Protein AF-A0A7V4ZN09-F1 (afdb_monomer_lite)

Sequence (63 aa):
MNWKSFIIGMLIGLFIGLALFYEFGERYEVRGTAPIIIKMDKWTGKTWLLNIKTWDWVELKSH

Secondary structure (DSSP, 8-state):
--HHHHHHHHHHHHHHHHHHHHHHHTSEEEEEETTEEEEEETTT--EEEEETTTTEEEEE---

pLDDT: mean 85.75, std 8.47, range [54.69, 97.12]

Structure (mmCIF, N/CA/C/O backbone):
data_AF-A0A7V4ZN09-F1
#
_entry.id   AF-A0A7V4ZN09-F1
#
loop_
_atom_site.group_PDB
_atom_site.id
_atom_site.type_symbol
_atom_site.label_atom_id
_atom_site.label_alt_id
_atom_site.label_comp_id
_atom_site.label_asym_id
_atom_site.label_entity_id
_atom_site.label_seq_id
_atom_site.pdbx_PDB_ins_code
_atom_site.Cartn_x
_atom_site.Cartn_y
_atom_site.Cartn_z
_atom_site.occupancy
_atom_site.B_iso_or_equiv
_atom_site.auth_seq_id
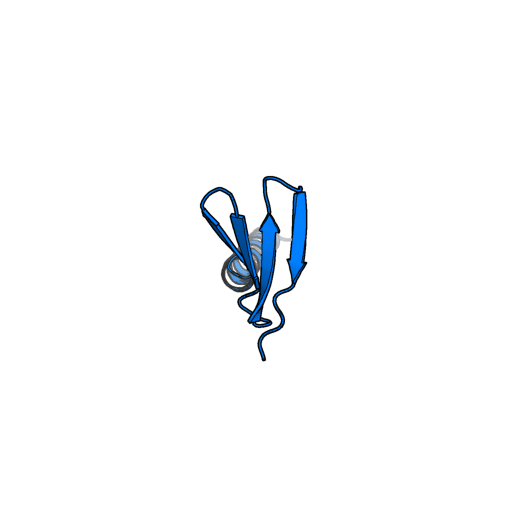_atom_site.auth_comp_id
_atom_site.auth_asym_id
_atom_site.auth_atom_id
_atom_site.pdbx_PDB_model_num
ATOM 1 N N . MET A 1 1 ? -22.445 21.474 23.451 1.00 63.22 1 MET A N 1
ATOM 2 C CA . MET A 1 1 ? -21.695 20.248 23.100 1.00 63.22 1 MET A CA 1
ATOM 3 C C . MET A 1 1 ? -20.611 20.062 24.145 1.00 63.22 1 MET A C 1
ATOM 5 O O . MET A 1 1 ? -19.857 20.996 24.382 1.00 63.22 1 MET A O 1
ATOM 9 N N . ASN A 1 2 ? -20.589 18.927 24.839 1.00 84.88 2 ASN A N 1
ATOM 10 C CA . ASN A 1 2 ? -19.724 18.755 26.006 1.00 84.88 2 ASN A CA 1
ATOM 11 C C . ASN A 1 2 ? -18.314 18.371 25.545 1.00 84.88 2 ASN A C 1
ATOM 13 O O . ASN A 1 2 ? -18.167 17.494 24.699 1.00 84.88 2 ASN A O 1
ATOM 17 N N . TRP A 1 3 ? -17.280 18.989 26.120 1.00 90.25 3 TRP A N 1
ATOM 18 C CA . TRP A 1 3 ? -15.865 18.738 25.795 1.00 90.25 3 TRP A CA 1
ATOM 19 C C . TRP A 1 3 ? -15.492 17.242 25.792 1.00 90.25 3 TRP A C 1
ATOM 21 O O . TRP A 1 3 ? -14.742 16.770 24.943 1.00 90.25 3 TRP A O 1
ATOM 31 N N . LYS A 1 4 ? -16.116 16.462 26.682 1.00 91.69 4 LYS A N 1
ATOM 32 C CA . LYS A 1 4 ? -15.973 15.000 26.747 1.00 91.69 4 LYS A CA 1
ATOM 33 C C . LYS A 1 4 ? -16.401 14.301 25.450 1.00 91.69 4 LYS A C 1
ATOM 35 O O . LYS A 1 4 ? -15.707 13.406 24.986 1.00 91.69 4 LYS A O 1
ATOM 40 N N . SER A 1 5 ? -17.509 14.726 24.843 1.00 91.69 5 SER A N 1
ATOM 41 C CA . SER A 1 5 ? -18.007 14.159 23.584 1.00 91.69 5 SER A CA 1
ATOM 42 C C . SER A 1 5 ? -17.070 14.459 22.413 1.00 91.69 5 SER A C 1
ATOM 44 O O . SER A 1 5 ? -16.908 13.618 21.536 1.00 91.69 5 SER A O 1
ATOM 46 N N . PHE A 1 6 ? -16.416 15.625 22.423 1.00 93.44 6 PHE A N 1
ATOM 47 C CA . PHE A 1 6 ? -15.426 15.990 21.408 1.00 93.44 6 PHE A CA 1
ATOM 48 C C . PHE A 1 6 ? -14.185 15.086 21.475 1.00 93.44 6 PHE A C 1
ATOM 50 O O . PHE A 1 6 ? -13.782 14.522 20.461 1.00 93.44 6 PHE A O 1
ATOM 57 N N . ILE A 1 7 ? -13.639 14.871 22.679 1.00 95.62 7 ILE A N 1
ATOM 58 C CA . ILE A 1 7 ? -12.489 13.974 22.887 1.00 95.62 7 ILE A CA 1
ATOM 59 C C . ILE A 1 7 ? -12.823 12.540 22.463 1.00 95.62 7 ILE A C 1
ATOM 61 O O . ILE A 1 7 ? -12.039 11.909 21.759 1.00 95.62 7 ILE A O 1
ATOM 65 N N . ILE A 1 8 ? -13.995 12.030 22.853 1.00 95.44 8 ILE A N 1
ATOM 66 C CA . ILE A 1 8 ? -14.423 10.672 22.486 1.00 95.44 8 ILE A CA 1
ATOM 67 C C . ILE A 1 8 ? -14.535 10.535 20.962 1.00 95.44 8 ILE A C 1
ATOM 69 O O . ILE A 1 8 ? -14.036 9.561 20.404 1.00 95.44 8 ILE A O 1
ATOM 73 N N . GLY A 1 9 ? -15.121 11.523 20.278 1.00 95.44 9 GLY A N 1
ATOM 74 C CA . GLY A 1 9 ? -15.206 11.526 18.816 1.00 95.44 9 GLY A CA 1
ATOM 75 C C . GLY A 1 9 ? -13.832 11.510 18.140 1.00 95.44 9 GLY A C 1
ATOM 76 O O . GLY A 1 9 ? -13.620 10.749 17.198 1.00 95.44 9 GLY A O 1
ATOM 77 N N . MET A 1 10 ? -12.878 12.288 18.659 1.00 96.19 10 MET A N 1
ATOM 78 C CA . MET A 1 10 ? -11.506 12.315 18.145 1.00 96.19 10 MET A CA 1
ATOM 79 C C . MET A 1 10 ? -10.800 10.963 18.317 1.00 96.19 10 MET A C 1
ATOM 81 O O . MET A 1 10 ? -10.155 10.486 17.384 1.00 96.19 10 MET A O 1
ATOM 85 N N . LEU A 1 11 ? -10.953 10.321 19.479 1.00 97.12 11 LEU A N 1
ATOM 86 C CA . LEU A 1 11 ? -10.369 9.003 19.742 1.00 97.12 11 LEU A CA 1
ATOM 87 C C . LEU A 1 11 ? -10.962 7.923 18.832 1.00 97.12 11 LEU A C 1
ATOM 89 O O . LEU A 1 11 ? -10.212 7.115 18.290 1.00 97.12 11 LEU A O 1
ATOM 93 N N . ILE A 1 12 ? -12.281 7.934 18.618 1.00 96.81 12 ILE A N 1
ATOM 94 C CA . ILE A 1 12 ? -12.947 7.000 17.698 1.00 96.81 12 ILE A CA 1
ATOM 95 C C . ILE A 1 12 ? -12.422 7.195 16.271 1.00 96.81 12 ILE A C 1
ATOM 97 O O . ILE A 1 12 ? -12.061 6.219 15.615 1.00 96.81 12 ILE A O 1
ATOM 101 N N . GLY A 1 13 ? -12.326 8.443 15.804 1.00 96.81 13 GLY A N 1
ATOM 102 C CA . GLY A 1 13 ? -11.796 8.749 14.474 1.00 96.81 13 GLY A CA 1
ATOM 103 C C . GLY A 1 13 ? -10.352 8.277 14.294 1.00 96.81 13 GLY A C 1
ATOM 104 O O . GLY A 1 13 ? -10.031 7.655 13.282 1.00 96.81 13 GLY A O 1
ATOM 105 N N . LEU A 1 14 ? -9.501 8.503 15.299 1.00 97.00 14 LEU A N 1
ATOM 106 C CA . LEU A 1 14 ? -8.119 8.023 15.295 1.00 97.00 14 LEU A CA 1
ATOM 107 C C . LEU A 1 14 ? -8.057 6.492 15.223 1.00 97.00 14 LEU A C 1
ATOM 109 O O . LEU A 1 14 ? -7.294 5.945 14.430 1.00 97.00 14 LEU A O 1
ATOM 113 N N . PHE A 1 15 ? -8.875 5.801 16.018 1.00 96.81 15 PHE A N 1
ATOM 114 C CA . PHE A 1 15 ? -8.878 4.341 16.074 1.00 96.81 15 PHE A CA 1
ATOM 115 C C . PHE A 1 15 ? -9.338 3.716 14.752 1.00 96.81 15 PHE A C 1
ATOM 117 O O . PHE A 1 15 ? -8.701 2.793 14.249 1.00 96.81 15 PHE A O 1
ATOM 124 N N . ILE A 1 16 ? -10.399 4.261 14.149 1.00 95.44 16 ILE A N 1
ATOM 125 C CA . ILE A 1 16 ? -10.879 3.831 12.829 1.00 95.44 16 ILE A CA 1
ATOM 126 C C . ILE A 1 16 ? -9.811 4.099 11.763 1.00 95.44 16 ILE A C 1
ATOM 128 O O . ILE A 1 16 ? -9.538 3.228 10.940 1.00 95.44 16 ILE A O 1
ATOM 132 N N . GLY A 1 17 ? -9.174 5.273 11.794 1.00 94.94 17 GLY A N 1
ATOM 133 C CA . GLY A 1 17 ? -8.102 5.619 10.862 1.00 94.94 17 GLY A CA 1
ATOM 134 C C . GLY A 1 17 ? -6.924 4.647 10.935 1.00 94.94 17 GLY A C 1
ATOM 135 O O . GLY A 1 17 ? -6.447 4.192 9.900 1.00 94.94 17 GLY A O 1
ATOM 136 N N . LEU A 1 18 ? -6.498 4.275 12.145 1.00 92.50 18 LEU A N 1
ATOM 137 C CA . LEU A 1 18 ? -5.434 3.290 12.351 1.00 92.50 18 LEU A CA 1
ATOM 138 C C . LEU A 1 18 ? -5.838 1.889 11.882 1.00 92.50 18 LEU A C 1
ATOM 140 O O . LEU A 1 18 ? -5.037 1.223 11.234 1.00 92.50 18 LEU A O 1
ATOM 144 N N . ALA A 1 19 ? -7.070 1.456 12.161 1.00 89.25 19 ALA A N 1
ATOM 145 C CA . ALA A 1 19 ? -7.568 0.156 11.715 1.00 89.25 19 ALA A CA 1
ATOM 146 C C . ALA A 1 19 ? -7.618 0.062 10.181 1.00 89.25 19 ALA A C 1
ATOM 148 O O . ALA A 1 19 ? -7.141 -0.911 9.601 1.00 89.25 19 ALA A O 1
ATOM 149 N N . LEU A 1 20 ? -8.122 1.105 9.514 1.00 88.56 20 LEU A N 1
ATOM 150 C CA . LEU A 1 20 ? -8.119 1.182 8.053 1.00 88.56 20 LEU A CA 1
ATOM 151 C C . LEU A 1 20 ? -6.694 1.263 7.500 1.00 88.56 20 LEU A C 1
ATOM 153 O O . LEU A 1 20 ? -6.380 0.621 6.506 1.00 88.56 20 LEU A O 1
ATOM 157 N N . PHE A 1 21 ? -5.804 2.023 8.133 1.00 86.75 21 PHE A N 1
ATOM 158 C CA . PHE A 1 21 ? -4.416 2.080 7.690 1.00 86.75 21 PHE A CA 1
ATOM 159 C C . PHE A 1 21 ? -3.715 0.725 7.822 1.00 86.75 21 PHE A C 1
ATOM 161 O O . PHE A 1 21 ? -2.964 0.350 6.933 1.00 86.75 21 PHE A O 1
ATOM 168 N N . TYR A 1 22 ? -3.975 -0.029 8.888 1.00 84.56 22 TYR A N 1
ATOM 169 C CA . TYR A 1 22 ? -3.420 -1.369 9.056 1.00 84.56 22 TYR A CA 1
ATOM 170 C C . TYR A 1 22 ? -3.936 -2.337 7.982 1.00 84.56 22 TYR A C 1
ATOM 172 O O . TYR A 1 22 ? -3.143 -3.006 7.327 1.00 84.56 22 TYR A O 1
ATOM 180 N N . GLU A 1 23 ? -5.248 -2.349 7.739 1.00 82.19 23 GLU A N 1
ATOM 181 C CA . GLU A 1 23 ? -5.873 -3.263 6.776 1.00 82.19 23 GLU A CA 1
ATOM 182 C C . GLU A 1 23 ? -5.508 -2.922 5.318 1.00 82.19 23 GLU A C 1
ATOM 184 O O . GLU A 1 23 ? -5.172 -3.791 4.513 1.00 82.19 23 GLU A O 1
ATOM 189 N N . PHE A 1 24 ? -5.555 -1.636 4.960 1.00 79.50 24 PHE A N 1
ATOM 190 C CA . PHE A 1 24 ? -5.378 -1.176 3.580 1.00 79.50 24 PHE A CA 1
ATOM 191 C C . PHE A 1 24 ? -3.952 -0.701 3.269 1.00 79.50 24 PHE A C 1
ATOM 193 O O . PHE A 1 24 ? -3.587 -0.601 2.095 1.00 79.50 24 PHE A O 1
ATOM 200 N N . GLY A 1 25 ? -3.138 -0.394 4.281 1.00 74.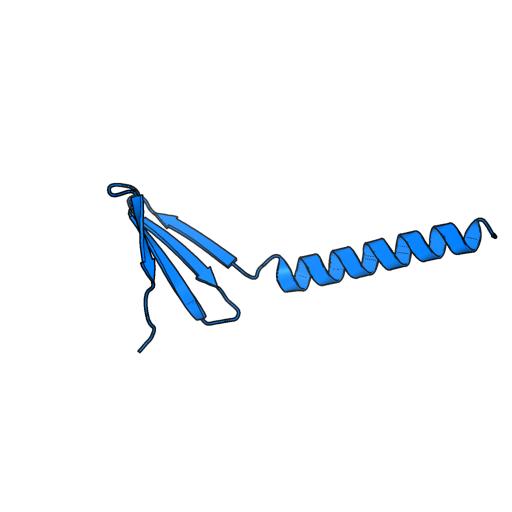00 25 GLY A N 1
ATOM 201 C CA . GLY A 1 25 ? -1.784 0.141 4.105 1.00 74.00 25 GLY A CA 1
ATOM 202 C C . GLY A 1 25 ? -0.835 -0.851 3.441 1.00 74.00 25 GLY A C 1
ATOM 203 O O . GLY A 1 25 ? 0.019 -0.452 2.653 1.00 74.00 25 GLY A O 1
ATOM 204 N N . GLU A 1 26 ? -1.042 -2.149 3.669 1.00 75.12 26 GLU A N 1
ATOM 205 C CA . GLU A 1 26 ? -0.257 -3.219 3.047 1.00 75.12 26 GLU A CA 1
ATOM 206 C C . GLU A 1 26 ? -0.792 -3.698 1.690 1.00 75.12 26 GLU A C 1
ATOM 208 O O . GLU A 1 26 ? -0.281 -4.675 1.136 1.00 75.12 26 GLU A O 1
ATOM 213 N N . ARG A 1 27 ? -1.808 -3.033 1.125 1.00 82.88 27 ARG A N 1
ATOM 214 C CA . ARG A 1 27 ? -2.464 -3.495 -0.106 1.00 82.88 27 ARG A CA 1
ATOM 215 C C . ARG A 1 27 ? -1.489 -3.716 -1.265 1.00 82.88 27 ARG A C 1
ATOM 217 O O . ARG A 1 27 ? -1.658 -4.665 -2.028 1.00 82.88 27 ARG A O 1
ATOM 224 N N . TYR A 1 28 ? -0.488 -2.850 -1.407 1.00 82.25 28 TYR A N 1
ATOM 225 C CA . TYR A 1 28 ? 0.496 -2.952 -2.479 1.00 82.25 28 TYR A CA 1
ATOM 226 C C . TYR A 1 28 ? 1.866 -3.325 -1.937 1.00 82.25 28 TYR A C 1
ATOM 228 O O . TYR A 1 28 ? 2.423 -2.634 -1.088 1.00 82.25 28 TYR A O 1
ATOM 236 N N . GLU A 1 29 ? 2.448 -4.371 -2.503 1.00 81.75 29 GLU A N 1
ATOM 237 C CA . GLU A 1 29 ? 3.841 -4.717 -2.284 1.00 81.75 29 GLU A CA 1
ATOM 238 C C . GLU A 1 29 ? 4.671 -4.217 -3.465 1.00 81.75 29 GLU A C 1
ATOM 240 O O . GLU A 1 29 ? 4.396 -4.562 -4.614 1.00 81.75 29 GLU A O 1
ATOM 245 N N . VAL A 1 30 ? 5.675 -3.381 -3.192 1.00 84.25 30 VAL A N 1
ATOM 246 C CA . VAL A 1 30 ? 6.583 -2.854 -4.215 1.00 84.25 30 VAL A CA 1
ATOM 247 C C . VAL A 1 30 ? 7.983 -3.396 -3.957 1.00 84.25 30 VAL A C 1
ATOM 249 O O . VAL A 1 30 ? 8.606 -3.063 -2.951 1.00 84.25 30 VAL A O 1
ATOM 252 N N . ARG A 1 31 ? 8.492 -4.226 -4.871 1.00 85.44 31 ARG A N 1
ATOM 253 C CA . ARG A 1 31 ? 9.863 -4.751 -4.841 1.00 85.44 31 ARG A CA 1
ATOM 254 C C . ARG A 1 31 ? 10.654 -4.174 -6.008 1.00 85.44 31 ARG A C 1
ATOM 256 O O . ARG A 1 31 ? 10.313 -4.405 -7.162 1.00 85.44 31 ARG A O 1
ATOM 263 N N . GLY A 1 32 ? 11.716 -3.429 -5.719 1.00 80.06 32 GLY A N 1
ATOM 264 C CA . GLY A 1 32 ? 12.640 -2.919 -6.733 1.00 80.06 32 GLY A CA 1
ATOM 265 C C . GLY A 1 32 ? 13.881 -3.801 -6.838 1.00 80.06 32 GLY A C 1
ATOM 266 O O . GLY A 1 32 ? 14.593 -3.987 -5.856 1.00 80.06 32 GLY A O 1
ATOM 267 N N . THR A 1 33 ? 14.177 -4.325 -8.023 1.00 78.25 33 THR A N 1
ATOM 268 C CA . THR A 1 33 ? 15.494 -4.886 -8.355 1.00 78.25 33 THR A CA 1
ATOM 269 C C . THR A 1 33 ? 15.857 -4.370 -9.731 1.00 78.25 33 THR A C 1
ATOM 271 O O . THR A 1 33 ? 15.288 -4.815 -10.723 1.00 78.25 33 THR A O 1
ATOM 274 N N . ALA A 1 34 ? 16.775 -3.401 -9.800 1.00 76.25 34 ALA A N 1
ATOM 275 C CA . ALA A 1 34 ? 17.182 -2.806 -11.069 1.00 76.25 34 ALA A CA 1
ATOM 276 C C . ALA A 1 34 ?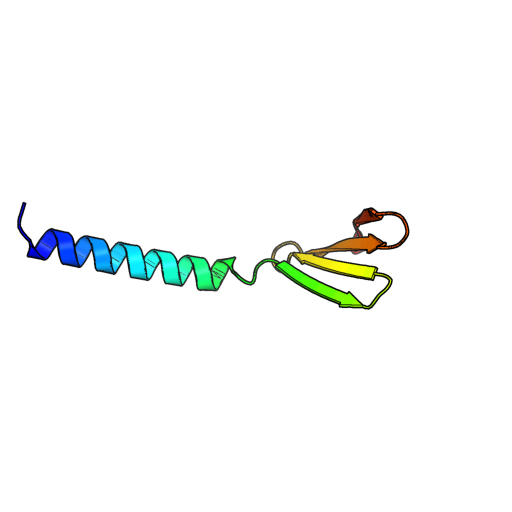 17.555 -3.915 -12.075 1.00 76.25 34 ALA A C 1
ATOM 278 O O . ALA A 1 34 ? 18.348 -4.793 -11.730 1.00 76.25 34 ALA A O 1
ATOM 279 N N . PRO A 1 35 ? 16.987 -3.912 -13.298 1.00 82.50 35 PRO A N 1
ATOM 280 C CA . PRO A 1 35 ? 16.282 -2.813 -13.974 1.00 82.50 35 PRO A CA 1
ATOM 281 C C . PRO A 1 35 ? 14.739 -2.821 -13.863 1.00 82.50 35 PRO A C 1
ATOM 283 O O . PRO A 1 35 ? 14.079 -2.157 -14.660 1.00 82.50 35 PRO A O 1
ATOM 286 N N . ILE A 1 36 ? 14.149 -3.571 -12.932 1.00 87.38 36 ILE A N 1
ATOM 287 C CA . ILE A 1 36 ? 12.705 -3.837 -12.859 1.00 87.38 36 ILE A CA 1
ATOM 288 C C . ILE A 1 36 ? 12.133 -3.424 -11.492 1.00 87.38 36 ILE A C 1
ATOM 290 O O . ILE A 1 36 ? 12.745 -3.646 -10.446 1.00 87.38 36 ILE A O 1
ATOM 294 N N . ILE A 1 37 ? 10.929 -2.850 -11.481 1.00 89.00 37 ILE A N 1
ATOM 295 C CA . IL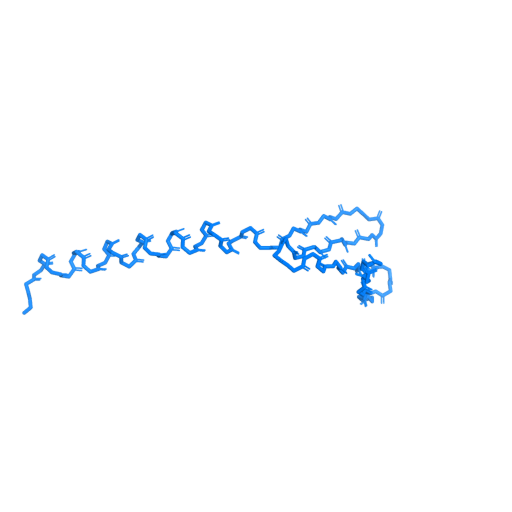E A 1 37 ? 10.129 -2.675 -10.261 1.00 89.00 37 ILE A CA 1
ATOM 296 C C . ILE A 1 37 ? 8.875 -3.529 -10.381 1.00 89.00 37 ILE A C 1
ATOM 298 O O . ILE A 1 37 ? 8.126 -3.412 -11.343 1.00 89.00 37 ILE A O 1
ATOM 302 N N . ILE A 1 38 ? 8.643 -4.384 -9.396 1.00 88.19 38 ILE A N 1
ATOM 303 C CA . ILE A 1 38 ? 7.458 -5.228 -9.296 1.00 88.19 38 ILE A CA 1
ATOM 304 C C . ILE A 1 38 ? 6.499 -4.562 -8.322 1.00 88.19 38 ILE A C 1
ATOM 306 O O . ILE A 1 38 ? 6.871 -4.284 -7.183 1.00 88.19 38 ILE A O 1
ATOM 310 N N . LYS A 1 39 ? 5.269 -4.315 -8.757 1.00 89.25 39 LYS A N 1
ATOM 311 C CA . LYS A 1 39 ? 4.164 -3.874 -7.911 1.00 89.25 39 LYS A CA 1
ATOM 312 C C . LYS A 1 39 ? 3.112 -4.974 -7.900 1.00 89.25 39 LYS A C 1
ATOM 314 O O . LYS A 1 39 ? 2.582 -5.306 -8.952 1.00 89.25 39 LYS A O 1
ATOM 319 N N . MET A 1 40 ? 2.786 -5.515 -6.737 1.00 87.56 40 MET A N 1
ATOM 320 C CA . MET A 1 40 ? 1.758 -6.544 -6.571 1.00 87.56 40 MET A CA 1
ATOM 321 C C . MET A 1 40 ? 0.622 -6.000 -5.707 1.00 87.56 40 MET A C 1
ATOM 323 O O . MET A 1 40 ? 0.877 -5.450 -4.638 1.00 87.56 40 MET A O 1
ATOM 327 N N . ASP A 1 41 ? -0.622 -6.132 -6.162 1.00 87.88 41 ASP A N 1
ATOM 328 C CA . ASP A 1 41 ? -1.809 -5.913 -5.329 1.00 87.88 41 ASP A CA 1
ATOM 329 C C . ASP A 1 41 ? -2.130 -7.221 -4.598 1.00 87.88 41 ASP A C 1
ATOM 331 O O . ASP A 1 41 ? -2.598 -8.184 -5.212 1.00 87.88 41 ASP A O 1
ATOM 335 N N . LYS A 1 42 ? -1.876 -7.258 -3.283 1.00 82.31 42 LYS A N 1
ATOM 336 C CA . LYS A 1 42 ? -2.088 -8.448 -2.443 1.00 82.31 42 LYS A CA 1
ATOM 337 C C . LYS A 1 42 ? -3.555 -8.890 -2.413 1.00 82.31 42 LYS A C 1
ATOM 339 O O . LYS A 1 42 ? -3.830 -10.041 -2.098 1.00 82.31 42 LYS A O 1
ATOM 344 N N . TRP A 1 43 ? -4.495 -7.993 -2.720 1.00 84.31 43 TRP A N 1
ATOM 345 C CA . TRP A 1 43 ? -5.930 -8.269 -2.620 1.00 84.31 43 TRP A CA 1
ATOM 346 C C . TRP A 1 43 ? -6.490 -8.906 -3.885 1.00 84.31 43 TRP A C 1
ATOM 348 O O . TRP A 1 43 ? -7.361 -9.768 -3.818 1.00 84.31 43 TRP A O 1
ATOM 358 N N . THR A 1 44 ? -6.015 -8.457 -5.047 1.00 84.06 44 THR A N 1
ATOM 359 C CA . THR A 1 44 ? -6.506 -8.934 -6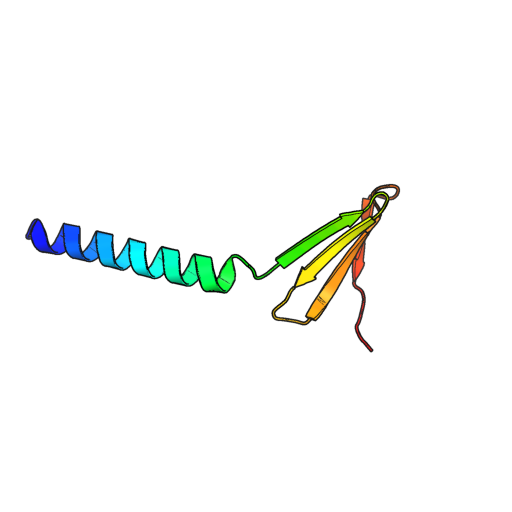.348 1.00 84.06 44 THR A CA 1
ATOM 360 C C . THR A 1 44 ? -5.575 -9.951 -7.000 1.00 84.06 44 THR A C 1
ATOM 362 O O . THR A 1 44 ? -5.949 -10.552 -8.003 1.00 84.06 44 THR A O 1
ATOM 365 N N . GLY A 1 45 ? -4.357 -10.122 -6.473 1.00 82.75 45 GLY A N 1
ATOM 366 C CA . GLY A 1 45 ? -3.306 -10.952 -7.069 1.00 82.75 45 GLY A CA 1
ATOM 367 C C . GLY A 1 45 ? -2.693 -10.350 -8.338 1.00 82.75 45 GLY A C 1
ATOM 368 O O . GLY A 1 45 ? -1.780 -10.928 -8.927 1.00 82.75 45 GLY A O 1
ATOM 369 N N . LYS A 1 46 ? -3.170 -9.177 -8.773 1.00 85.56 46 LYS A N 1
ATOM 370 C CA . LYS A 1 46 ? -2.661 -8.502 -9.964 1.00 85.56 46 LYS A CA 1
ATOM 371 C C . LYS A 1 46 ? -1.245 -8.013 -9.725 1.00 85.56 46 LYS A C 1
ATOM 373 O O . LYS A 1 46 ? -0.946 -7.397 -8.700 1.00 85.56 46 LYS A O 1
ATOM 378 N N . THR A 1 47 ? -0.389 -8.256 -10.706 1.00 88.38 47 THR A N 1
ATOM 379 C CA . THR A 1 47 ? 1.013 -7.861 -10.643 1.00 88.38 47 THR A CA 1
ATOM 380 C C . THR A 1 47 ? 1.352 -6.992 -11.842 1.00 88.38 47 THR A C 1
ATOM 382 O O . THR A 1 47 ? 1.008 -7.317 -12.972 1.00 88.38 47 THR A O 1
ATOM 385 N N . TRP A 1 48 ? 2.044 -5.886 -11.603 1.00 90.00 48 TRP A N 1
ATOM 386 C CA . TRP A 1 48 ? 2.582 -5.007 -12.630 1.00 90.00 48 TRP A CA 1
ATOM 387 C C . TRP A 1 48 ? 4.103 -4.986 -12.536 1.00 90.00 48 TRP A C 1
ATOM 389 O O . TRP A 1 48 ? 4.673 -4.911 -11.447 1.00 90.00 48 TRP A O 1
ATOM 399 N N . LEU A 1 49 ? 4.758 -5.017 -13.687 1.00 90.19 49 LEU A N 1
ATOM 400 C CA . LEU A 1 49 ? 6.194 -4.824 -13.825 1.00 90.19 49 LEU A CA 1
ATOM 401 C C . LEU A 1 49 ? 6.452 -3.477 -14.487 1.00 90.19 49 LEU A C 1
ATOM 403 O O . LEU A 1 49 ? 5.974 -3.246 -15.590 1.00 90.19 49 LEU A O 1
ATOM 407 N N . LEU A 1 50 ? 7.232 -2.614 -13.846 1.00 88.69 50 LEU A N 1
ATOM 408 C CA . LEU A 1 50 ? 7.836 -1.448 -14.479 1.00 88.69 50 LEU A CA 1
ATOM 409 C C . LEU A 1 50 ? 9.233 -1.814 -14.955 1.00 88.69 50 LEU A C 1
ATOM 411 O O . LEU A 1 50 ? 10.089 -2.197 -14.152 1.00 88.69 50 LEU A O 1
ATOM 415 N N . ASN A 1 51 ? 9.491 -1.621 -16.241 1.00 87.88 51 ASN A N 1
ATOM 416 C CA . ASN A 1 51 ? 10.847 -1.625 -16.766 1.00 87.88 51 ASN A CA 1
ATOM 417 C C . ASN A 1 51 ? 11.443 -0.219 -16.618 1.00 87.88 51 ASN A C 1
ATOM 419 O O . ASN A 1 51 ? 11.016 0.710 -17.294 1.00 87.88 51 ASN A O 1
ATOM 423 N N . ILE A 1 52 ? 12.452 -0.048 -15.763 1.00 86.12 52 ILE A N 1
ATOM 424 C CA . ILE A 1 52 ? 13.067 1.265 -15.493 1.00 86.12 52 ILE A CA 1
ATOM 425 C C . ILE A 1 52 ? 13.782 1.818 -16.740 1.00 86.12 52 ILE A C 1
ATOM 427 O O . ILE A 1 52 ? 13.923 3.029 -16.887 1.00 86.12 52 ILE A O 1
ATOM 431 N N . LYS A 1 53 ? 14.231 0.949 -17.658 1.00 84.81 53 LYS A N 1
ATOM 432 C CA . LYS A 1 53 ? 14.921 1.379 -18.885 1.00 84.81 53 LYS A CA 1
ATOM 433 C C . LYS A 1 53 ? 13.966 1.948 -19.927 1.00 84.81 53 LYS A C 1
ATOM 435 O O . LYS A 1 53 ? 14.347 2.874 -20.633 1.00 84.81 53 LYS A O 1
ATOM 440 N N . THR A 1 54 ? 12.768 1.379 -20.046 1.00 88.38 54 THR A N 1
ATOM 441 C CA . THR A 1 54 ? 11.787 1.794 -21.061 1.00 88.38 54 THR A CA 1
ATOM 442 C C . THR A 1 54 ? 10.645 2.627 -20.483 1.00 88.38 54 THR A C 1
ATOM 444 O O . THR A 1 54 ? 9.897 3.225 -21.240 1.00 88.38 54 THR A O 1
ATOM 447 N N . TRP A 1 55 ? 10.551 2.724 -19.151 1.00 83.38 55 TRP A N 1
ATOM 448 C CA . TRP A 1 55 ? 9.464 3.378 -18.415 1.00 83.38 55 TRP A CA 1
ATOM 449 C C . TRP A 1 55 ? 8.066 2.808 -18.699 1.00 83.38 55 TRP A C 1
ATOM 451 O O . TRP A 1 55 ? 7.058 3.459 -18.432 1.00 83.38 55 TRP A O 1
ATOM 461 N N . ASP A 1 56 ? 7.999 1.557 -19.156 1.00 85.31 56 ASP A N 1
ATOM 462 C CA . ASP A 1 56 ? 6.741 0.884 -19.472 1.00 85.31 56 ASP A CA 1
ATOM 463 C C . ASP A 1 56 ? 6.263 -0.004 -18.325 1.00 85.31 56 ASP A C 1
ATOM 465 O O . ASP A 1 56 ? 7.041 -0.765 -17.737 1.00 85.31 56 ASP A O 1
ATOM 469 N N . TRP A 1 57 ? 4.958 0.056 -18.055 1.00 82.44 57 TRP A N 1
ATOM 470 C CA . TRP A 1 57 ? 4.268 -0.861 -17.154 1.00 82.44 57 TRP A CA 1
ATOM 471 C C . TRP A 1 57 ? 3.643 -2.016 -17.937 1.00 82.44 57 TRP A C 1
ATOM 473 O O . TRP A 1 57 ? 2.866 -1.799 -18.865 1.00 82.44 57 TRP A O 1
ATOM 483 N N . VAL A 1 58 ? 3.924 -3.246 -17.516 1.00 86.88 58 VAL A N 1
ATOM 484 C CA . VAL A 1 58 ? 3.325 -4.470 -18.060 1.00 86.88 58 VAL A CA 1
ATOM 485 C C . VAL A 1 58 ? 2.525 -5.157 -16.958 1.00 86.88 58 VAL A C 1
ATOM 487 O O . VAL A 1 58 ? 3.076 -5.495 -15.912 1.00 86.88 58 VAL A O 1
ATOM 490 N N . GLU A 1 59 ? 1.224 -5.366 -17.172 1.00 86.38 59 GLU A N 1
ATOM 491 C CA . GLU A 1 59 ? 0.401 -6.199 -16.287 1.00 86.38 59 GLU A CA 1
ATOM 492 C C . GLU A 1 59 ? 0.711 -7.676 -16.559 1.00 86.38 59 GLU A C 1
ATOM 494 O O . GLU A 1 59 ? 0.528 -8.178 -17.670 1.00 86.38 59 GLU A O 1
ATOM 499 N N . LEU A 1 60 ? 1.180 -8.378 -15.533 1.00 81.38 60 LEU A N 1
ATOM 500 C CA . LEU A 1 60 ? 1.289 -9.825 -15.538 1.00 81.38 60 LEU A CA 1
ATOM 501 C C . LEU A 1 60 ? -0.095 -10.401 -15.245 1.00 81.38 60 LEU A C 1
ATOM 503 O O . LEU A 1 60 ? -0.600 -10.305 -14.125 1.00 81.38 60 LEU A O 1
ATOM 507 N N . LYS A 1 61 ? -0.711 -11.016 -16.254 1.00 71.25 61 LYS A N 1
ATOM 508 C CA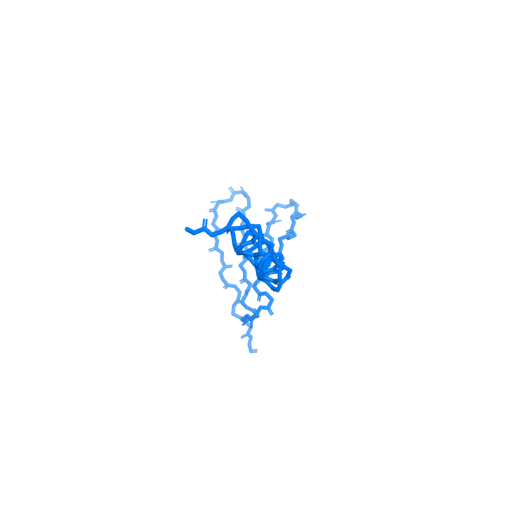 . LYS A 1 61 ? -1.889 -11.857 -16.040 1.00 71.25 61 LYS A CA 1
ATOM 509 C C . LYS A 1 61 ? -1.416 -13.165 -15.409 1.00 71.25 61 LYS A C 1
ATOM 511 O O . LYS A 1 61 ? -0.625 -13.875 -16.025 1.00 71.25 61 LYS A O 1
ATOM 516 N N . SER A 1 62 ? -1.869 -13.480 -14.197 1.00 58.81 62 SER A N 1
ATOM 517 C CA . SER A 1 62 ? -1.738 -14.844 -13.684 1.00 58.81 62 SER A CA 1
ATOM 518 C C . SER A 1 62 ? -2.624 -15.756 -14.535 1.00 58.81 62 SER A C 1
ATOM 520 O O . SER A 1 62 ? -3.790 -15.423 -14.759 1.00 58.81 62 SER A O 1
ATOM 522 N N . HIS A 1 63 ? -2.051 -16.845 -15.049 1.00 54.69 63 HIS A N 1
ATOM 523 C CA . HIS A 1 63 ? -2.789 -17.905 -15.736 1.00 54.69 63 HIS A CA 1
ATOM 524 C C . HIS A 1 63 ? -3.792 -18.592 -14.810 1.00 54.69 63 HIS A C 1
ATOM 526 O O . HIS A 1 63 ? -3.489 -18.697 -13.600 1.00 54.69 63 HIS A O 1
#

Foldseek 3Di:
DDPVVVVVVVVVVVVVVVVCCVVCVPQWDWDDDPQWIWIAGPVPRWIWIQGNVVRDIDIDDDD

Radius of gyration: 19.41 Å; chains: 1; bounding box: 39×38×48 Å